Protein AF-A0A925KQ33-F1 (afdb_monomer)

Solvent-accessible surface area (backbone atoms only — not comparable to full-atom values): 5242 Å² total; per-residue (Å²): 137,80,84,82,77,55,73,68,58,57,51,56,53,49,53,53,50,54,51,52,50,52,50,51,51,45,45,73,65,49,37,63,55,53,50,50,51,51,31,42,54,50,15,49,53,31,37,53,51,24,52,52,34,68,77,37,46,70,59,30,32,46,38,19,57,72,77,56,62,4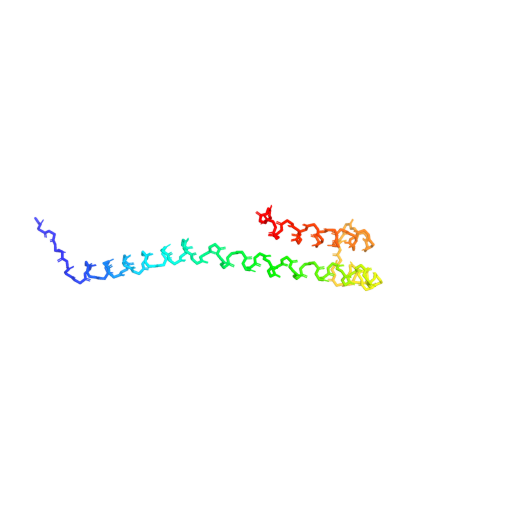8,96,89,48,59,29,62,66,46,29,52,51,52,38,48,49,21,45,54,47,14,54,31,27,58,71,66,74,105

Mean predicted aligned error: 7.87 Å

Radius of gyration: 24.76 Å; Cα contacts (8 Å, |Δi|>4): 64; chains: 1; bounding box: 49×40×66 Å

Structure (mmCIF, N/CA/C/O backbone):
data_AF-A0A925KQ33-F1
#
_entry.id   AF-A0A925KQ33-F1
#
loop_
_atom_site.group_PDB
_atom_site.id
_atom_site.type_symbol
_atom_site.label_atom_id
_atom_site.label_alt_id
_atom_site.label_comp_id
_atom_site.label_asym_id
_atom_site.label_entity_id
_atom_site.label_seq_id
_atom_site.pdbx_PDB_ins_code
_atom_site.Cartn_x
_atom_site.Cartn_y
_atom_site.Cartn_z
_atom_site.occupancy
_atom_site.B_iso_or_equiv
_atom_site.auth_seq_id
_atom_site.auth_comp_id
_atom_site.auth_asym_id
_atom_site.auth_atom_id
_atom_site.pdbx_PDB_model_num
ATOM 1 N N . MET A 1 1 ? -26.659 31.658 48.004 1.00 45.59 1 MET A N 1
ATOM 2 C CA . MET A 1 1 ? -27.099 31.493 46.601 1.00 45.59 1 MET A CA 1
ATOM 3 C C . MET A 1 1 ? -27.151 30.001 46.308 1.00 45.59 1 MET A C 1
ATOM 5 O O . MET A 1 1 ? -26.131 29.340 46.434 1.00 45.59 1 MET A O 1
ATOM 9 N N . LYS A 1 2 ? -28.343 29.447 46.072 1.00 43.91 2 LYS A N 1
ATOM 10 C CA . LYS A 1 2 ? -28.554 28.009 45.838 1.00 43.91 2 LYS A CA 1
ATOM 11 C C . LYS A 1 2 ? -28.333 27.736 44.342 1.00 43.91 2 LYS A C 1
ATOM 13 O O . LYS A 1 2 ? -28.921 28.469 43.549 1.00 43.91 2 LYS A O 1
ATOM 18 N N . PRO A 1 3 ? -27.501 26.762 43.933 1.00 56.41 3 PRO A N 1
ATOM 19 C CA . PRO A 1 3 ? -27.298 26.489 42.516 1.00 56.41 3 PRO A CA 1
ATOM 20 C C . PRO A 1 3 ? -28.615 26.004 41.899 1.00 56.41 3 PRO A C 1
ATOM 22 O O . PRO A 1 3 ? -29.237 25.052 42.377 1.00 56.41 3 PRO A O 1
ATOM 25 N N . LEU A 1 4 ? -29.060 26.710 40.859 1.00 56.81 4 LEU A N 1
ATOM 26 C CA . LEU A 1 4 ? -30.168 26.310 39.999 1.00 56.81 4 LEU A CA 1
ATOM 27 C C . LEU A 1 4 ? -29.688 25.134 39.141 1.00 56.81 4 LEU A C 1
ATOM 29 O O . LEU A 1 4 ? -29.161 25.325 38.050 1.00 56.81 4 LEU A O 1
ATOM 33 N N . HIS A 1 5 ? -29.834 23.909 39.645 1.00 58.88 5 HIS A N 1
ATOM 34 C CA . HIS A 1 5 ? -29.705 22.715 38.815 1.00 58.88 5 HIS A CA 1
ATOM 35 C C . HIS A 1 5 ? -30.904 22.696 37.864 1.00 58.88 5 HIS A C 1
ATOM 37 O O . HIS A 1 5 ? -32.023 22.397 38.284 1.00 58.88 5 HIS A O 1
ATOM 43 N N . SER A 1 6 ? -30.708 23.084 36.603 1.00 62.59 6 SER A N 1
ATOM 44 C CA . SER A 1 6 ? -31.765 22.953 35.607 1.00 62.59 6 SER A CA 1
ATOM 45 C C . SER A 1 6 ? -31.943 21.457 35.291 1.00 62.59 6 SER A C 1
ATOM 47 O O . SER A 1 6 ? -30.989 20.799 34.869 1.00 62.59 6 SER A O 1
ATOM 49 N N . PRO A 1 7 ? -33.142 20.878 35.482 1.00 61.09 7 PRO A N 1
ATOM 50 C CA . PRO A 1 7 ? -33.386 19.454 35.218 1.00 61.09 7 PRO A CA 1
ATOM 51 C C . PRO A 1 7 ? -33.198 19.084 33.737 1.00 61.09 7 PRO A C 1
ATOM 53 O O . PRO A 1 7 ? -32.981 17.924 33.403 1.00 61.09 7 PRO A O 1
ATOM 56 N N . LEU A 1 8 ? -33.228 20.081 32.847 1.00 60.72 8 LEU A N 1
ATOM 57 C CA . LEU A 1 8 ? -32.983 19.930 31.414 1.00 60.72 8 LEU A CA 1
ATOM 58 C C . LEU A 1 8 ? -31.494 19.713 31.085 1.00 60.72 8 LEU A C 1
ATOM 60 O O . LEU A 1 8 ? -31.178 18.991 30.142 1.00 60.72 8 LEU A O 1
ATOM 64 N N . GLY A 1 9 ? -30.574 20.289 31.871 1.00 64.88 9 GLY A N 1
ATOM 65 C CA . GLY A 1 9 ? -29.131 20.146 31.651 1.00 64.88 9 GLY A CA 1
ATOM 66 C C . GLY A 1 9 ? -28.596 18.769 32.050 1.00 64.88 9 GLY A C 1
ATOM 67 O O . GLY A 1 9 ? -27.735 18.218 31.368 1.00 64.88 9 GLY A O 1
ATOM 68 N N . THR A 1 10 ? -29.140 18.175 33.115 1.00 71.31 10 THR A N 1
ATOM 69 C CA . THR A 1 10 ? -28.728 16.845 33.595 1.00 71.31 10 THR A CA 1
ATOM 70 C C . THR A 1 10 ? -29.250 15.717 32.708 1.00 71.31 10 THR A C 1
ATOM 72 O O . THR A 1 10 ? -28.536 14.740 32.493 1.00 71.31 10 THR A O 1
ATOM 75 N N . TRP A 1 11 ? -30.446 15.867 32.128 1.00 70.69 11 TRP A N 1
ATOM 76 C CA . TRP A 1 11 ? -30.994 14.916 31.155 1.00 70.69 11 TRP A CA 1
ATOM 77 C C . TRP A 1 11 ? -30.195 14.898 29.851 1.00 70.69 11 TRP A C 1
ATOM 79 O O . TRP A 1 11 ? -29.791 13.829 29.401 1.00 70.69 11 TRP A O 1
ATOM 89 N N . ALA A 1 12 ? -29.905 16.066 29.268 1.00 78.69 12 ALA A N 1
ATOM 90 C CA . ALA A 1 12 ? -29.082 16.152 28.062 1.00 78.69 12 ALA A CA 1
ATOM 91 C C . ALA A 1 12 ? -27.662 15.601 28.295 1.00 78.69 12 ALA A C 1
ATOM 93 O O . ALA A 1 12 ? -27.165 14.815 27.490 1.00 78.69 12 ALA A O 1
ATOM 94 N N . ALA A 1 13 ? -27.036 15.942 29.427 1.00 78.19 13 ALA A N 1
ATOM 95 C CA . ALA A 1 13 ? -25.724 15.413 29.799 1.00 78.19 13 ALA A CA 1
ATOM 96 C C . ALA A 1 13 ? -25.737 13.887 30.012 1.00 78.19 13 ALA A C 1
ATOM 98 O O . ALA A 1 13 ? -24.804 13.200 29.601 1.00 78.19 13 ALA A O 1
ATOM 99 N N . SER A 1 14 ? -26.805 13.343 30.604 1.00 81.25 14 SER A N 1
ATOM 100 C CA . SER A 1 14 ? -26.970 11.898 30.786 1.00 81.25 14 SER A CA 1
ATOM 101 C C . SER A 1 14 ? -27.118 11.165 29.451 1.00 81.25 14 SER A C 1
ATOM 103 O O . SER A 1 14 ? -26.453 10.151 29.249 1.00 81.25 14 SER A O 1
ATOM 105 N N . TRP A 1 15 ? -27.920 11.692 28.521 1.00 85.81 15 TRP A N 1
ATOM 106 C CA . TRP A 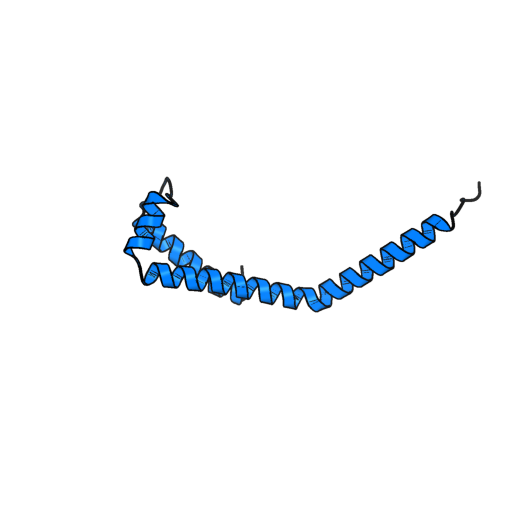1 15 ? -28.071 11.120 27.180 1.00 85.81 15 TRP A CA 1
ATOM 107 C C . TRP A 1 15 ? -26.763 11.134 26.389 1.00 85.81 15 TRP A C 1
ATOM 109 O O . TRP A 1 15 ? -26.406 10.124 25.785 1.00 85.81 15 TRP A O 1
ATOM 119 N N . LEU A 1 16 ? -26.013 12.239 26.442 1.00 88.19 16 LEU A N 1
ATOM 120 C CA . LEU A 1 16 ? -24.688 12.323 25.824 1.00 88.19 16 LEU A CA 1
ATOM 121 C C . LEU A 1 16 ? -23.716 11.295 26.418 1.00 88.19 16 LEU A C 1
ATOM 123 O O . LEU A 1 16 ? -22.967 10.673 25.671 1.00 88.19 16 LEU A O 1
ATOM 127 N N . GLY A 1 17 ? -23.760 11.072 27.735 1.00 87.00 17 GLY A N 1
ATOM 128 C CA . GLY A 1 17 ? -22.947 10.053 28.403 1.00 87.00 17 GLY A CA 1
ATOM 129 C C . GLY A 1 17 ? -23.277 8.627 27.954 1.00 87.00 17 GLY A C 1
ATOM 130 O O . GLY A 1 17 ? -22.368 7.853 27.669 1.00 87.00 17 GLY A O 1
ATOM 131 N N . VAL A 1 18 ? -24.565 8.290 27.824 1.00 88.44 18 VAL A N 1
ATOM 132 C CA . VAL A 1 18 ? -25.007 6.970 27.333 1.00 88.44 18 VAL A CA 1
ATOM 133 C C . VAL A 1 18 ? -24.579 6.745 25.883 1.00 88.44 18 VAL A C 1
ATOM 135 O O . VAL A 1 18 ? -24.080 5.672 25.550 1.00 88.44 18 VAL A O 1
ATOM 138 N N . VAL A 1 19 ? -24.730 7.757 25.023 1.00 87.75 19 VAL A N 1
ATOM 139 C CA . VAL A 1 19 ? -24.287 7.683 23.622 1.00 87.75 19 VAL A CA 1
ATOM 140 C C . VAL A 1 19 ? -22.770 7.530 23.539 1.00 87.75 19 VAL A C 1
ATOM 142 O O . VAL A 1 19 ? -22.285 6.677 22.798 1.00 87.75 19 VAL A O 1
ATOM 145 N N . ALA A 1 20 ? -22.015 8.308 24.316 1.00 88.38 20 ALA A N 1
ATOM 146 C CA . ALA A 1 20 ? -20.559 8.218 24.342 1.00 88.38 20 ALA A CA 1
ATOM 147 C C . ALA A 1 20 ? -20.080 6.836 24.808 1.00 88.38 20 ALA A C 1
ATOM 149 O O . ALA A 1 20 ? -19.170 6.273 24.203 1.00 88.38 20 ALA A O 1
ATOM 150 N N . GLU A 1 21 ? -20.714 6.260 25.831 1.00 88.44 21 GLU A N 1
ATOM 151 C CA . GLU A 1 21 ? -20.366 4.923 26.312 1.00 88.44 21 GLU A CA 1
ATOM 152 C C . GLU A 1 21 ? -20.728 3.841 25.289 1.00 88.44 21 GLU A C 1
ATOM 154 O O . GLU A 1 21 ? -19.925 2.948 25.030 1.00 88.44 21 GLU A O 1
ATOM 159 N N . ALA A 1 22 ? -21.883 3.949 24.627 1.00 85.19 22 ALA A N 1
ATOM 160 C CA . ALA A 1 22 ? -22.263 3.029 23.558 1.00 85.19 22 ALA A CA 1
ATOM 161 C C . ALA A 1 22 ? -21.259 3.058 22.392 1.00 85.19 22 ALA A C 1
ATOM 163 O O . ALA A 1 22 ? -20.856 2.002 21.902 1.00 85.19 22 ALA A O 1
ATOM 164 N N . LEU A 1 23 ? -20.802 4.249 21.987 1.00 86.31 23 LEU A N 1
ATOM 165 C CA . LEU A 1 23 ? -19.754 4.398 20.974 1.00 86.31 23 LEU A CA 1
ATOM 166 C C . LEU A 1 23 ? -18.421 3.817 21.448 1.00 86.31 23 LEU A C 1
ATOM 168 O O . LEU A 1 23 ? -17.760 3.120 20.686 1.00 86.31 23 LEU A O 1
ATOM 172 N N . ARG A 1 24 ? -18.052 4.030 22.713 1.00 88.25 24 ARG A N 1
ATOM 173 C CA . ARG A 1 24 ? -16.820 3.487 23.301 1.00 88.25 24 ARG A CA 1
ATOM 174 C C . ARG A 1 24 ? -16.830 1.959 23.349 1.00 88.25 24 ARG A C 1
ATOM 176 O O . ARG A 1 24 ? -15.821 1.314 23.063 1.00 88.25 24 ARG A O 1
ATOM 183 N N . VAL A 1 25 ? -17.973 1.365 23.686 1.00 87.00 25 VAL A N 1
ATOM 184 C CA . VAL A 1 25 ? -18.178 -0.090 23.671 1.00 87.00 25 VAL A CA 1
ATOM 185 C C . VAL A 1 25 ? -18.123 -0.619 22.237 1.00 87.00 25 VAL A C 1
ATOM 187 O O . VAL A 1 25 ? -17.470 -1.634 21.988 1.00 87.00 25 VAL A O 1
ATOM 190 N N . ALA A 1 26 ? -18.752 0.073 21.284 1.00 85.00 26 ALA A N 1
ATOM 191 C CA . ALA A 1 26 ? -18.706 -0.288 19.869 1.00 85.00 26 ALA A CA 1
ATOM 192 C C . ALA A 1 26 ? -17.278 -0.214 19.303 1.00 85.00 26 ALA A C 1
ATOM 194 O O . ALA A 1 26 ? -16.833 -1.148 18.639 1.00 85.00 26 ALA A O 1
ATOM 195 N N . GLU A 1 27 ? -16.524 0.835 19.628 1.00 88.69 27 GLU A N 1
ATOM 196 C CA . GLU A 1 27 ? -15.119 0.990 19.246 1.00 88.69 27 GLU A CA 1
ATOM 197 C C . GLU A 1 27 ? -14.260 -0.131 19.840 1.00 88.69 27 GLU A C 1
ATOM 199 O O . GLU A 1 27 ? -13.488 -0.766 19.129 1.00 88.69 27 GLU A O 1
ATOM 204 N N . LYS A 1 28 ? -14.444 -0.462 21.120 1.00 90.69 28 LYS A N 1
ATOM 205 C CA . LYS A 1 28 ? -13.658 -1.513 21.780 1.00 90.69 28 LYS A CA 1
ATOM 206 C C . LYS A 1 28 ? -13.958 -2.923 21.259 1.00 90.69 28 LYS A C 1
ATOM 208 O O . LYS A 1 28 ? -13.096 -3.794 21.331 1.00 90.69 28 LYS A O 1
ATOM 213 N N . THR A 1 29 ? -15.174 -3.161 20.774 1.00 90.62 29 THR A N 1
ATOM 214 C CA . THR A 1 29 ? -15.616 -4.486 20.307 1.00 90.62 29 THR A CA 1
ATOM 215 C C . THR A 1 29 ? -15.440 -4.658 18.803 1.00 90.62 29 THR A C 1
ATOM 217 O O . THR A 1 29 ? -14.815 -5.615 18.356 1.00 90.62 29 THR A O 1
ATOM 220 N N . THR A 1 30 ? -15.968 -3.720 18.021 1.00 92.88 30 THR A N 1
ATOM 221 C CA . THR A 1 30 ? -16.018 -3.785 16.554 1.00 92.88 30 THR A CA 1
ATOM 222 C C . THR A 1 30 ? -14.819 -3.091 15.915 1.00 92.88 30 THR A C 1
ATOM 224 O O . THR A 1 30 ? -14.388 -3.494 14.836 1.00 92.88 30 THR A O 1
ATOM 227 N N . GLY A 1 31 ? -14.232 -2.098 16.591 1.00 92.69 31 GLY A N 1
ATOM 228 C CA . GLY A 1 31 ? -13.072 -1.353 16.098 1.00 92.69 31 GLY A CA 1
ATOM 229 C C . GLY A 1 31 ? -11.905 -2.245 15.669 1.00 92.69 31 GLY A C 1
ATOM 230 O O . GLY A 1 31 ? -11.483 -2.110 14.525 1.00 92.69 31 GLY A O 1
ATOM 231 N N . PRO A 1 32 ? -11.438 -3.218 16.480 1.00 93.44 32 PRO A N 1
ATOM 232 C CA . PRO A 1 32 ? -10.337 -4.100 16.081 1.00 93.44 32 PRO A CA 1
ATOM 233 C C . PRO A 1 32 ? -10.625 -4.923 14.818 1.00 93.44 32 PRO A C 1
ATOM 235 O O . PRO A 1 32 ? -9.725 -5.175 14.019 1.00 93.44 32 PRO A O 1
ATOM 238 N N . VAL A 1 33 ? -11.881 -5.336 14.619 1.00 95.44 33 VAL A N 1
ATOM 239 C CA . VAL A 1 33 ? -12.298 -6.099 13.433 1.00 95.44 33 VAL A CA 1
ATOM 240 C C . VAL A 1 33 ? -12.310 -5.201 12.201 1.00 95.44 33 VAL A C 1
ATOM 242 O O . VAL A 1 33 ? -11.783 -5.583 11.160 1.00 95.44 33 VAL A O 1
ATOM 245 N N . VAL A 1 34 ? -12.877 -4.000 12.321 1.00 95.75 34 VAL A N 1
ATOM 246 C CA . VAL A 1 34 ? -12.898 -3.008 11.237 1.00 95.75 34 VAL A CA 1
ATOM 247 C C . VAL A 1 34 ? -11.476 -2.609 10.847 1.00 95.75 34 VAL A C 1
ATOM 249 O O . VAL A 1 34 ? -11.147 -2.598 9.665 1.00 95.75 34 VAL A O 1
ATOM 252 N N . ASP A 1 35 ? -10.620 -2.361 11.831 1.00 95.31 35 ASP A N 1
ATOM 253 C CA . ASP A 1 35 ? -9.202 -2.051 11.652 1.00 95.31 35 ASP A CA 1
ATOM 254 C C . ASP A 1 35 ? -8.456 -3.190 10.933 1.00 95.31 35 ASP A C 1
ATOM 256 O O . ASP A 1 35 ? -7.743 -2.959 9.955 1.00 95.31 35 ASP A O 1
ATOM 260 N N . LEU A 1 36 ? -8.691 -4.450 11.324 1.00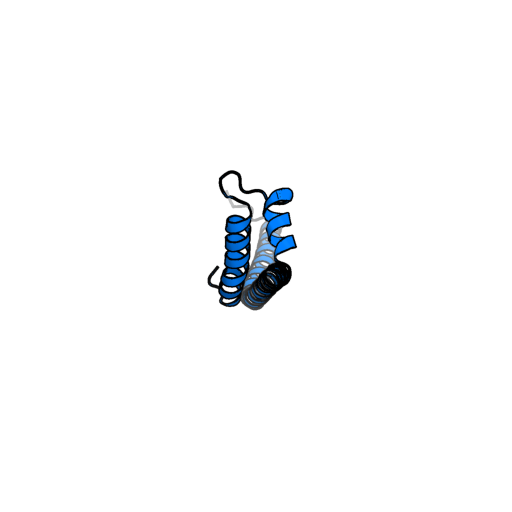 96.44 36 LEU A N 1
ATOM 261 C CA . LEU A 1 36 ? -8.146 -5.608 10.612 1.00 96.44 36 LEU A CA 1
ATOM 262 C C . LEU A 1 36 ? -8.639 -5.690 9.158 1.00 96.44 36 LEU A C 1
ATOM 264 O O . LEU A 1 36 ? -7.831 -5.923 8.261 1.00 96.44 36 LEU A O 1
ATOM 268 N N . ILE A 1 37 ? -9.934 -5.476 8.909 1.00 98.06 37 ILE A N 1
ATOM 269 C CA . ILE A 1 37 ? -10.502 -5.485 7.552 1.00 98.06 37 ILE A CA 1
ATOM 270 C C . ILE A 1 37 ? -9.856 -4.396 6.693 1.00 98.06 37 ILE A C 1
ATOM 272 O O . ILE A 1 37 ? -9.444 -4.678 5.569 1.00 98.06 37 ILE A O 1
ATOM 276 N N . ILE A 1 38 ? -9.732 -3.175 7.218 1.00 97.44 38 ILE A N 1
ATOM 277 C CA . ILE A 1 38 ? -9.110 -2.055 6.504 1.00 97.44 38 ILE A CA 1
ATOM 278 C C . ILE A 1 38 ? -7.652 -2.382 6.175 1.00 97.44 38 ILE A C 1
ATOM 280 O O . ILE A 1 38 ? -7.245 -2.231 5.022 1.00 97.44 38 ILE A O 1
ATOM 284 N N . ARG A 1 39 ? -6.876 -2.888 7.142 1.00 97.62 39 ARG A N 1
ATOM 285 C CA . ARG A 1 39 ? -5.477 -3.278 6.911 1.00 97.62 39 ARG A CA 1
ATOM 286 C C . ARG A 1 39 ? -5.338 -4.339 5.830 1.00 97.62 39 ARG A C 1
ATOM 288 O O . ARG A 1 39 ? -4.501 -4.185 4.947 1.00 97.62 39 ARG A O 1
ATOM 295 N N . LEU A 1 40 ? -6.160 -5.387 5.867 1.00 98.50 40 LEU A N 1
ATOM 296 C CA . LEU A 1 40 ? -6.123 -6.449 4.861 1.00 98.50 40 LEU A CA 1
ATOM 297 C C . LEU A 1 40 ? -6.572 -5.951 3.482 1.00 98.50 40 LEU A C 1
ATOM 299 O O . LEU A 1 40 ? -5.965 -6.322 2.479 1.00 98.50 40 LEU A O 1
ATOM 303 N N . ALA A 1 41 ? -7.581 -5.079 3.419 1.00 98.56 41 ALA A N 1
ATOM 304 C CA . ALA A 1 41 ? -8.034 -4.477 2.168 1.00 98.56 41 ALA A CA 1
ATOM 305 C C . ALA A 1 41 ? -6.941 -3.607 1.527 1.00 98.56 41 ALA A C 1
ATOM 307 O O . ALA A 1 41 ? -6.678 -3.722 0.328 1.00 98.56 41 ALA A O 1
ATOM 308 N N . LEU A 1 42 ? -6.260 -2.780 2.328 1.00 98.31 42 LEU A N 1
ATOM 309 C CA . LEU A 1 42 ? -5.118 -1.994 1.867 1.00 98.31 42 LEU A CA 1
ATOM 310 C C . LEU A 1 42 ? -3.960 -2.910 1.461 1.00 98.31 42 LEU A C 1
ATOM 312 O O . LEU A 1 42 ? -3.468 -2.797 0.343 1.00 98.31 42 LEU A O 1
ATOM 316 N N . ALA A 1 43 ? -3.576 -3.872 2.300 1.00 98.69 43 ALA A N 1
ATOM 317 C CA . ALA A 1 43 ? -2.524 -4.833 1.980 1.00 98.69 43 ALA A CA 1
ATOM 318 C C . ALA A 1 43 ? -2.774 -5.532 0.635 1.00 98.69 43 ALA A C 1
ATOM 320 O O . ALA A 1 43 ? -1.882 -5.582 -0.212 1.00 98.69 43 ALA A O 1
ATOM 321 N N . GLN A 1 44 ? -3.999 -6.001 0.392 1.00 98.62 44 GLN A N 1
ATOM 322 C CA . GLN A 1 44 ? -4.378 -6.608 -0.881 1.00 98.62 44 GLN A CA 1
ATOM 323 C C . GLN A 1 44 ? -4.215 -5.634 -2.055 1.00 98.62 44 GLN A C 1
ATOM 325 O O . GLN A 1 44 ? -3.665 -6.023 -3.085 1.00 98.62 44 GLN A O 1
ATOM 330 N N . ALA A 1 45 ? -4.670 -4.385 -1.922 1.00 98.50 45 ALA A N 1
ATOM 331 C CA . ALA A 1 45 ? -4.550 -3.388 -2.984 1.00 98.50 45 ALA A CA 1
ATOM 332 C C . ALA A 1 45 ? -3.080 -3.137 -3.370 1.00 98.50 45 ALA A C 1
ATOM 334 O O . ALA A 1 45 ? -2.743 -3.148 -4.556 1.00 98.50 45 ALA A O 1
ATOM 335 N N . PHE A 1 46 ? -2.197 -2.992 -2.376 1.00 98.31 46 PHE A N 1
ATOM 336 C CA . PHE A 1 46 ? -0.760 -2.822 -2.603 1.00 98.31 46 PHE A CA 1
ATOM 337 C C . PHE A 1 46 ? -0.131 -4.076 -3.228 1.00 98.31 46 PHE A C 1
ATOM 339 O O . PHE A 1 46 ? 0.602 -3.964 -4.209 1.00 98.31 46 PHE A O 1
ATOM 346 N N . LEU A 1 47 ? -0.462 -5.273 -2.730 1.00 98.62 47 LEU A N 1
ATOM 347 C CA . LEU A 1 47 ? 0.077 -6.527 -3.261 1.00 98.62 47 LEU A CA 1
ATOM 348 C C . LEU A 1 47 ? -0.312 -6.734 -4.731 1.00 98.6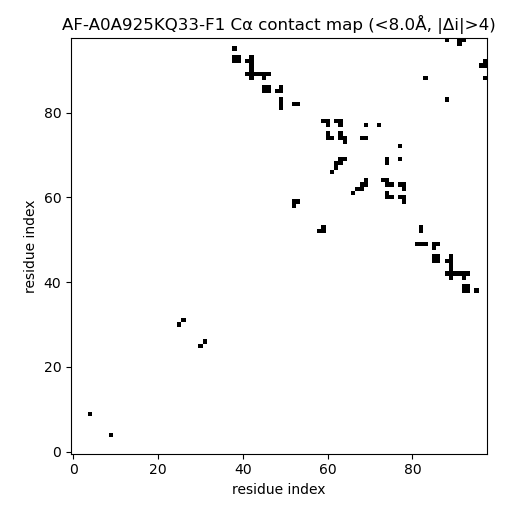2 47 LEU A C 1
ATOM 350 O O . LEU A 1 47 ? 0.537 -7.057 -5.561 1.00 98.62 47 LEU A O 1
ATOM 354 N N . VAL A 1 48 ? -1.587 -6.519 -5.066 1.00 98.62 48 VAL A N 1
ATOM 355 C CA . VAL A 1 48 ? -2.080 -6.639 -6.445 1.00 98.62 48 VAL A CA 1
ATOM 356 C C . VAL A 1 48 ? -1.398 -5.614 -7.354 1.00 98.62 48 VAL A C 1
ATOM 358 O O . VAL A 1 48 ? -0.935 -5.986 -8.432 1.00 98.62 48 VAL A O 1
ATOM 361 N N . SER A 1 49 ? -1.269 -4.357 -6.912 1.00 97.94 49 SER A N 1
ATOM 362 C CA . SER A 1 49 ? -0.537 -3.318 -7.654 1.00 97.94 49 SER A CA 1
ATOM 363 C C . SER A 1 49 ? 0.907 -3.739 -7.948 1.00 97.94 49 SER A C 1
ATOM 365 O O . SER A 1 49 ? 1.352 -3.683 -9.099 1.00 97.94 49 SER A O 1
ATOM 367 N N . ALA A 1 50 ? 1.618 -4.253 -6.939 1.00 98.38 50 ALA A N 1
ATOM 368 C CA . ALA A 1 50 ? 3.002 -4.684 -7.091 1.00 98.38 50 ALA A CA 1
ATOM 369 C C . ALA A 1 50 ? 3.145 -5.820 -8.114 1.00 98.38 50 ALA A C 1
ATOM 371 O O . ALA A 1 50 ? 4.011 -5.771 -8.988 1.00 98.38 50 ALA A O 1
ATOM 372 N N . LEU A 1 51 ? 2.271 -6.830 -8.043 1.00 98.50 51 LEU A N 1
ATOM 373 C CA . LEU A 1 51 ? 2.278 -7.957 -8.980 1.00 98.50 51 LEU A CA 1
ATOM 374 C C . LEU A 1 51 ? 1.990 -7.505 -10.419 1.00 98.50 51 LEU A C 1
ATOM 376 O O . LEU A 1 51 ? 2.627 -7.995 -11.354 1.00 98.50 51 LEU A O 1
ATOM 380 N N . ILE A 1 52 ? 1.088 -6.537 -10.612 1.00 98.19 52 ILE A N 1
ATOM 381 C CA . ILE A 1 52 ? 0.817 -5.949 -11.933 1.00 98.19 52 ILE A CA 1
ATOM 382 C C . ILE A 1 52 ? 2.067 -5.243 -12.477 1.00 98.19 52 ILE A C 1
ATOM 384 O O . ILE A 1 52 ? 2.416 -5.428 -13.641 1.00 98.19 52 ILE A O 1
ATOM 388 N N . LYS A 1 53 ? 2.790 -4.484 -11.647 1.00 97.88 53 LYS A N 1
ATOM 389 C CA . LYS A 1 53 ? 4.028 -3.802 -12.068 1.00 97.88 53 LYS A CA 1
ATOM 390 C C . LYS A 1 53 ? 5.176 -4.766 -12.366 1.00 97.88 53 LYS A C 1
ATOM 392 O O . LYS A 1 53 ? 5.942 -4.522 -13.291 1.00 97.88 53 LYS A O 1
ATOM 397 N N . ILE A 1 54 ? 5.289 -5.865 -11.619 1.00 97.75 54 ILE A N 1
ATOM 398 C CA . ILE A 1 54 ? 6.297 -6.908 -11.876 1.00 97.75 54 ILE A CA 1
ATOM 399 C C . ILE A 1 54 ? 5.995 -7.647 -13.183 1.00 97.75 54 ILE A C 1
ATOM 401 O O . ILE A 1 54 ? 6.910 -7.946 -13.946 1.00 97.75 54 ILE A O 1
ATOM 405 N N . THR A 1 55 ? 4.721 -7.941 -13.449 1.00 98.06 55 THR A N 1
ATOM 406 C CA . THR A 1 55 ? 4.307 -8.658 -14.668 1.00 98.06 55 THR A CA 1
ATOM 407 C C . THR A 1 55 ? 4.298 -7.772 -15.912 1.00 98.06 55 THR A C 1
ATOM 409 O O . THR A 1 55 ? 4.509 -8.282 -17.010 1.00 98.06 55 THR A O 1
ATOM 412 N N . ASN A 1 56 ? 4.108 -6.459 -15.761 1.00 97.88 56 ASN A N 1
ATOM 413 C CA . ASN A 1 56 ? 4.192 -5.482 -16.843 1.00 97.88 56 ASN A CA 1
ATOM 414 C C . ASN A 1 56 ? 5.215 -4.382 -16.515 1.00 97.88 56 ASN A C 1
ATOM 416 O O . ASN A 1 56 ? 4.867 -3.261 -16.129 1.00 97.88 56 ASN A O 1
ATOM 420 N N . TRP A 1 57 ? 6.494 -4.730 -16.670 1.00 98.12 57 TRP A N 1
ATOM 421 C CA . TRP A 1 57 ? 7.607 -3.871 -16.271 1.00 98.12 57 TRP A CA 1
ATOM 422 C C . TRP A 1 57 ? 7.731 -2.595 -17.110 1.00 98.12 57 TRP A C 1
ATOM 424 O O . TRP A 1 57 ? 7.980 -1.525 -16.557 1.00 98.12 57 TRP A O 1
ATOM 434 N N . ASP A 1 58 ? 7.492 -2.672 -18.421 1.00 98.19 58 ASP A N 1
ATOM 435 C CA . ASP A 1 58 ? 7.537 -1.491 -19.292 1.00 98.19 58 ASP A CA 1
ATOM 436 C C . ASP A 1 58 ? 6.509 -0.445 -18.852 1.00 98.19 58 ASP A C 1
ATOM 438 O O . ASP A 1 58 ? 6.814 0.747 -18.796 1.00 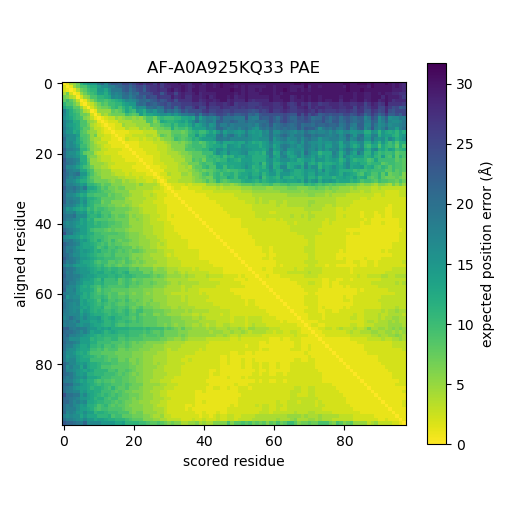98.19 58 ASP A O 1
ATOM 442 N N . ASN A 1 59 ? 5.314 -0.889 -18.443 1.00 98.12 59 ASN A N 1
ATOM 443 C CA . ASN A 1 59 ? 4.307 -0.000 -17.877 1.00 98.12 59 ASN A CA 1
ATOM 444 C C . ASN A 1 59 ? 4.733 0.569 -16.513 1.00 98.12 59 ASN A C 1
ATOM 446 O O . ASN A 1 59 ? 4.490 1.741 -16.241 1.00 98.12 59 ASN A O 1
ATOM 450 N N . ALA A 1 60 ? 5.399 -0.216 -15.661 1.00 98.19 60 ALA A N 1
ATOM 451 C CA . ALA A 1 60 ? 5.914 0.282 -14.384 1.00 98.19 60 ALA A CA 1
ATOM 452 C C . ALA A 1 60 ? 6.938 1.413 -14.587 1.00 98.19 60 ALA A C 1
ATOM 454 O O . ALA A 1 60 ? 6.829 2.467 -13.958 1.00 98.19 60 ALA A O 1
ATOM 455 N N . VAL A 1 61 ? 7.882 1.233 -15.517 1.00 98.44 61 VAL A N 1
ATOM 456 C CA . VAL A 1 61 ? 8.870 2.264 -15.871 1.00 98.44 61 VAL A CA 1
ATOM 457 C C . VAL A 1 61 ? 8.198 3.465 -16.538 1.00 98.44 61 VAL A C 1
ATOM 459 O O . VAL A 1 61 ? 8.538 4.605 -16.218 1.00 98.44 61 VAL A O 1
ATOM 462 N N . TYR A 1 62 ? 7.221 3.233 -17.420 1.00 98.44 62 TYR A N 1
ATOM 463 C CA . TYR A 1 62 ? 6.442 4.296 -18.055 1.00 98.44 62 TYR A CA 1
ATOM 464 C C . TYR A 1 62 ? 5.731 5.177 -17.021 1.00 98.44 62 TYR A C 1
ATOM 466 O O . TYR A 1 62 ? 5.845 6.403 -17.088 1.00 98.44 62 TYR A O 1
ATOM 474 N N . LEU A 1 63 ? 5.053 4.569 -16.043 1.00 97.81 63 LEU A N 1
ATOM 475 C CA . LEU A 1 63 ? 4.374 5.284 -14.963 1.00 97.81 63 LEU A CA 1
ATOM 476 C C . LEU A 1 63 ? 5.368 6.083 -14.117 1.00 97.81 63 LEU A C 1
ATOM 478 O O . LEU A 1 63 ? 5.121 7.251 -13.835 1.00 97.81 63 LEU A O 1
ATOM 482 N N . SER A 1 64 ? 6.518 5.502 -13.768 1.00 98.06 64 SER A N 1
ATOM 483 C CA . SER A 1 64 ? 7.570 6.214 -13.032 1.00 98.06 64 SER A CA 1
ATOM 484 C C . SER A 1 64 ? 8.211 7.361 -13.819 1.00 98.06 64 SER A C 1
ATOM 486 O O . SER A 1 64 ? 8.766 8.271 -13.213 1.00 98.06 64 SER A O 1
ATOM 488 N N . ALA A 1 65 ? 8.161 7.336 -15.151 1.00 98.12 65 ALA A N 1
ATOM 489 C CA . ALA A 1 65 ? 8.697 8.406 -15.988 1.00 98.12 65 ALA A CA 1
ATOM 490 C C . ALA A 1 65 ? 7.690 9.537 -16.233 1.00 98.12 65 ALA A C 1
ATOM 492 O O . ALA A 1 65 ? 8.086 10.700 -16.270 1.00 98.12 65 ALA A O 1
ATOM 493 N N . ASN A 1 66 ? 6.413 9.198 -16.429 1.00 98.31 66 ASN A N 1
ATOM 494 C CA . ASN A 1 66 ? 5.430 10.130 -16.984 1.00 98.31 66 ASN A CA 1
ATOM 495 C C . ASN A 1 66 ? 4.330 10.522 -15.994 1.00 98.31 66 ASN A C 1
ATOM 497 O O . ASN A 1 66 ? 3.915 11.675 -15.996 1.00 98.31 66 ASN A O 1
ATOM 501 N N . GLU A 1 67 ? 3.879 9.595 -15.147 1.00 97.38 67 GLU A N 1
ATOM 502 C CA . GLU A 1 67 ? 2.751 9.832 -14.235 1.00 97.38 67 GLU A CA 1
ATOM 503 C C . GLU A 1 67 ? 3.234 10.207 -12.827 1.00 97.38 67 GLU A C 1
ATOM 505 O O . GLU A 1 67 ? 2.712 11.122 -12.192 1.00 97.38 67 GLU A O 1
ATOM 510 N N . TYR A 1 68 ? 4.287 9.533 -12.354 1.00 95.62 68 TYR A N 1
ATOM 511 C CA . TYR A 1 68 ? 4.851 9.702 -11.014 1.00 95.62 68 TYR A CA 1
ATOM 512 C C . TYR A 1 68 ? 6.370 9.949 -11.053 1.00 95.62 68 TYR A C 1
ATOM 514 O O . TYR A 1 68 ? 7.137 9.153 -10.499 1.00 95.62 68 TYR A O 1
ATOM 522 N N . PRO A 1 69 ? 6.837 11.032 -11.707 1.00 96.75 69 PRO A N 1
ATOM 523 C CA . PRO A 1 69 ? 8.258 11.330 -11.798 1.00 96.75 69 PRO A CA 1
ATOM 524 C C . PRO A 1 69 ? 8.846 11.720 -10.439 1.00 96.75 69 PRO A C 1
ATOM 526 O O . PRO A 1 69 ? 8.328 12.579 -9.724 1.00 96.75 69 PRO A O 1
ATOM 529 N N . VAL A 1 70 ? 9.990 11.125 -10.105 1.00 96.94 70 VAL A N 1
ATOM 530 C CA . VAL A 1 70 ? 10.764 11.464 -8.907 1.00 96.94 70 VAL A CA 1
ATOM 531 C C . VAL A 1 70 ? 11.901 12.395 -9.317 1.00 96.94 70 VAL A C 1
ATOM 533 O O . VAL A 1 70 ? 12.825 11.981 -10.007 1.00 96.94 70 VAL A O 1
ATOM 536 N N . ALA A 1 71 ? 11.859 13.655 -8.874 1.00 96.12 71 ALA A N 1
ATOM 537 C CA . ALA A 1 71 ? 12.768 14.713 -9.343 1.00 96.12 71 ALA A CA 1
ATOM 538 C C . ALA A 1 71 ? 14.273 14.393 -9.208 1.00 96.12 71 ALA A C 1
ATOM 540 O O . ALA A 1 71 ? 15.089 14.949 -9.937 1.00 96.12 71 ALA A O 1
ATOM 541 N N . TRP A 1 72 ? 14.643 13.514 -8.275 1.00 96.75 72 TRP A N 1
ATOM 542 C CA . TRP A 1 72 ? 16.027 13.148 -7.967 1.00 96.75 72 TRP A CA 1
ATOM 543 C C . TRP A 1 72 ? 16.400 11.714 -8.376 1.00 96.75 72 TRP A C 1
ATOM 545 O O . TRP A 1 72 ? 17.522 11.287 -8.108 1.00 96.75 72 TRP A O 1
ATOM 555 N N . LEU A 1 73 ? 15.494 10.958 -9.006 1.00 97.56 73 LEU A N 1
ATOM 556 C CA . LEU A 1 73 ? 15.707 9.543 -9.305 1.00 97.56 73 LEU A CA 1
ATOM 557 C C . LEU A 1 73 ? 15.294 9.202 -10.737 1.00 97.56 73 LEU A C 1
ATOM 559 O O . LEU A 1 73 ? 14.230 9.595 -11.204 1.00 97.56 73 LEU A O 1
ATOM 563 N N . ALA A 1 74 ? 16.126 8.424 -11.432 1.00 98.31 74 ALA A N 1
ATOM 564 C CA . ALA A 1 74 ? 15.774 7.934 -12.759 1.00 98.31 74 ALA A CA 1
ATOM 565 C C . ALA A 1 74 ? 14.539 7.001 -12.700 1.00 98.31 74 ALA A C 1
ATOM 567 O O . ALA A 1 74 ? 14.333 6.320 -11.690 1.00 98.31 74 ALA A O 1
ATOM 568 N N . PRO A 1 75 ? 13.744 6.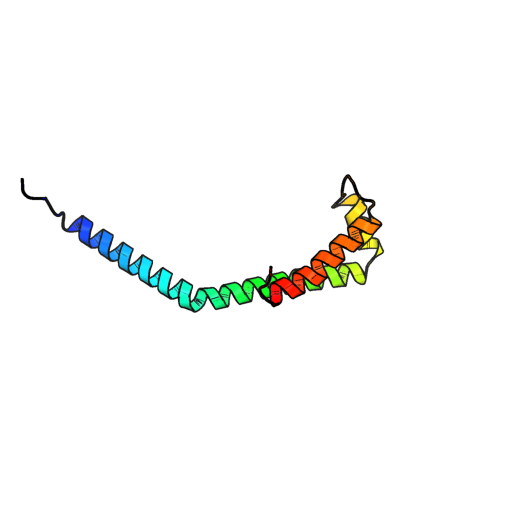894 -13.782 1.00 98.12 75 PRO A N 1
ATOM 569 C CA . PRO A 1 75 ? 12.491 6.134 -13.765 1.00 98.12 75 PRO A CA 1
ATOM 570 C C . PRO A 1 75 ? 12.641 4.657 -13.389 1.00 98.12 75 PRO A C 1
ATOM 572 O O . PRO A 1 75 ? 11.811 4.115 -12.671 1.00 98.12 75 PRO A O 1
ATOM 575 N N . VAL A 1 76 ? 13.719 4.003 -13.827 1.00 98.25 76 VAL A N 1
ATOM 576 C CA . VAL A 1 76 ? 13.965 2.579 -13.548 1.00 98.25 76 VAL A CA 1
ATOM 577 C C . VAL A 1 76 ? 14.167 2.307 -12.047 1.00 98.25 76 VAL A C 1
ATOM 579 O O . VAL A 1 76 ? 13.421 1.500 -11.492 1.00 98.25 76 VAL A O 1
ATOM 582 N N . PRO A 1 77 ? 15.113 2.959 -11.338 1.00 98.38 77 PRO A N 1
ATOM 583 C CA . PRO A 1 77 ? 15.226 2.786 -9.890 1.00 98.38 77 PRO A CA 1
ATOM 584 C C . PRO A 1 77 ? 13.990 3.283 -9.125 1.00 98.38 77 PRO A C 1
ATOM 586 O O . PRO A 1 77 ? 13.654 2.694 -8.099 1.00 98.38 77 PRO A O 1
ATOM 589 N N . ALA A 1 78 ? 13.271 4.296 -9.624 1.00 98.19 78 ALA A N 1
ATOM 590 C CA . ALA A 1 78 ? 11.996 4.713 -9.036 1.00 98.19 78 ALA A CA 1
ATOM 591 C C . ALA A 1 78 ? 10.925 3.610 -9.128 1.00 98.19 78 ALA A C 1
ATOM 593 O O . ALA A 1 78 ? 10.239 3.347 -8.139 1.00 98.19 78 ALA A O 1
ATOM 594 N N . ALA A 1 79 ? 10.833 2.908 -10.262 1.00 98.31 79 ALA A N 1
ATOM 595 C CA . ALA A 1 79 ? 9.925 1.776 -10.438 1.00 98.31 79 ALA A CA 1
ATOM 596 C C . ALA A 1 79 ? 10.264 0.621 -9.4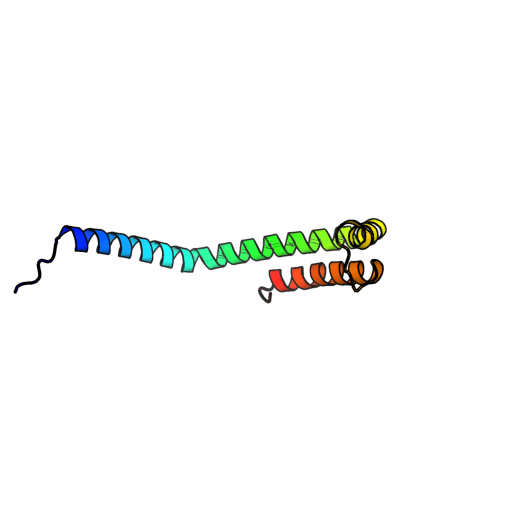81 1.00 98.31 79 ALA A C 1
ATOM 598 O O . ALA A 1 79 ? 9.367 0.075 -8.837 1.00 98.31 79 ALA A O 1
ATOM 599 N N . TYR A 1 80 ? 11.553 0.294 -9.315 1.00 98.44 80 TYR A N 1
ATOM 600 C CA . TYR A 1 80 ? 11.990 -0.721 -8.347 1.00 98.44 80 TYR A CA 1
ATOM 601 C C . TYR A 1 80 ? 11.612 -0.357 -6.910 1.00 98.44 80 TYR A C 1
ATOM 603 O O . TYR A 1 80 ? 11.072 -1.202 -6.195 1.00 98.44 80 TYR A O 1
ATOM 611 N N . LEU A 1 81 ? 11.861 0.887 -6.485 1.00 98.25 81 LEU A N 1
ATOM 612 C CA . LEU A 1 81 ? 11.478 1.342 -5.146 1.00 98.25 81 LEU A CA 1
ATOM 613 C C . LEU A 1 81 ? 9.959 1.321 -4.957 1.00 98.25 81 LEU A C 1
ATOM 615 O O . LEU A 1 81 ? 9.493 0.893 -3.905 1.00 98.25 81 LEU A O 1
ATOM 619 N N . GLY A 1 82 ? 9.195 1.721 -5.976 1.00 97.69 82 GLY A N 1
ATOM 620 C CA . GLY A 1 82 ? 7.735 1.657 -5.951 1.00 97.69 82 GLY A CA 1
ATOM 621 C C . GLY A 1 82 ? 7.225 0.234 -5.720 1.00 97.69 82 GLY A C 1
ATOM 622 O O . GLY A 1 82 ? 6.468 0.000 -4.782 1.00 97.69 82 GLY A O 1
ATOM 623 N N . VAL A 1 83 ? 7.705 -0.729 -6.512 1.00 98.31 83 VAL A N 1
ATOM 624 C CA . VAL A 1 83 ? 7.347 -2.149 -6.353 1.00 98.31 83 VAL A CA 1
ATOM 625 C C . VAL A 1 83 ? 7.788 -2.697 -4.995 1.00 98.31 83 VAL A C 1
ATOM 627 O O . VAL A 1 83 ? 7.035 -3.434 -4.360 1.00 98.31 83 VAL A O 1
ATOM 630 N N . ALA A 1 84 ? 8.987 -2.340 -4.525 1.00 98.44 84 ALA A N 1
ATOM 631 C CA . ALA A 1 84 ? 9.486 -2.786 -3.228 1.00 98.44 84 ALA A CA 1
ATOM 632 C C . ALA A 1 84 ? 8.599 -2.280 -2.081 1.00 98.44 84 ALA A C 1
ATOM 634 O O . ALA A 1 84 ? 8.198 -3.070 -1.226 1.00 98.44 84 ALA A O 1
ATOM 635 N N . VAL A 1 85 ? 8.245 -0.991 -2.081 1.00 98.00 85 VAL A N 1
ATOM 636 C CA . VAL A 1 85 ? 7.338 -0.409 -1.081 1.00 98.00 85 VAL A CA 1
ATOM 637 C C . VAL A 1 85 ? 5.979 -1.098 -1.117 1.00 98.00 85 VAL A C 1
ATOM 639 O O . VAL A 1 85 ? 5.431 -1.394 -0.060 1.00 98.00 85 VAL A O 1
ATOM 642 N N . GLU A 1 86 ? 5.446 -1.408 -2.297 1.00 98.38 86 GLU A N 1
ATOM 643 C CA . GLU A 1 86 ? 4.155 -2.085 -2.396 1.00 98.38 86 GLU A CA 1
ATOM 644 C C . GLU A 1 86 ? 4.197 -3.537 -1.910 1.00 98.38 86 GLU A C 1
ATOM 646 O O . GLU A 1 86 ? 3.322 -3.952 -1.148 1.00 98.38 86 GLU A O 1
ATOM 651 N N . LEU A 1 87 ? 5.237 -4.297 -2.264 1.00 98.44 87 LEU A N 1
ATOM 652 C CA . LEU A 1 87 ? 5.415 -5.664 -1.775 1.00 98.44 87 LEU A CA 1
ATOM 653 C C . LEU A 1 87 ? 5.612 -5.697 -0.258 1.00 98.44 87 LEU A C 1
ATOM 655 O O . LEU A 1 87 ? 4.829 -6.331 0.448 1.00 98.44 87 LEU A O 1
ATOM 659 N N . PHE A 1 88 ? 6.630 -5.010 0.262 1.00 98.38 88 PHE A N 1
ATOM 660 C CA . PHE A 1 88 ? 6.934 -5.053 1.693 1.00 98.38 88 PHE A CA 1
ATOM 661 C C . PHE A 1 88 ? 5.845 -4.368 2.516 1.00 98.38 88 PHE A C 1
ATOM 663 O O . PHE A 1 88 ? 5.421 -4.908 3.535 1.00 98.38 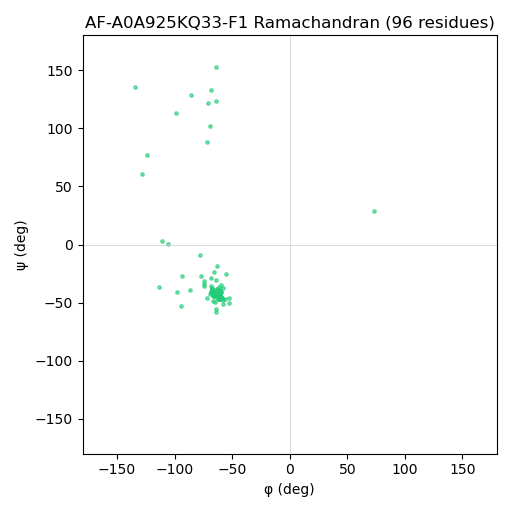88 PHE A O 1
ATOM 670 N N . GLY A 1 89 ? 5.336 -3.229 2.046 1.00 98.31 89 GLY A N 1
ATOM 671 C CA . GLY A 1 89 ? 4.243 -2.506 2.689 1.00 98.31 89 GLY A CA 1
ATOM 672 C C . GLY A 1 89 ? 2.979 -3.352 2.798 1.00 98.31 89 GLY A C 1
ATOM 673 O O . GLY A 1 89 ? 2.365 -3.366 3.861 1.00 98.31 89 GLY A O 1
ATOM 674 N N . SER A 1 90 ? 2.629 -4.132 1.767 1.00 98.38 90 SER A N 1
ATOM 675 C CA . SER A 1 90 ? 1.479 -5.043 1.849 1.00 98.38 90 SER A CA 1
ATOM 676 C C . SER A 1 90 ? 1.629 -6.096 2.953 1.00 98.38 90 SER A C 1
ATOM 678 O O . SER A 1 90 ? 0.697 -6.314 3.727 1.00 98.38 90 SER A O 1
ATOM 680 N N . VAL A 1 91 ? 2.811 -6.705 3.085 1.00 98.25 91 VAL A N 1
ATOM 681 C CA . VAL A 1 91 ? 3.088 -7.709 4.124 1.00 98.25 91 VAL A CA 1
ATOM 682 C C . VAL A 1 91 ? 3.062 -7.076 5.514 1.00 98.25 91 VAL A C 1
ATOM 684 O O . VAL A 1 91 ? 2.449 -7.629 6.427 1.00 98.25 91 VAL A O 1
ATOM 687 N N . LEU A 1 92 ? 3.684 -5.905 5.677 1.00 98.38 92 LEU A N 1
ATOM 688 C CA . LEU A 1 92 ? 3.712 -5.194 6.955 1.00 98.38 92 LEU A CA 1
ATOM 689 C C . LEU A 1 92 ? 2.314 -4.725 7.379 1.00 98.38 92 LEU A C 1
ATOM 691 O O . LEU A 1 92 ? 1.955 -4.904 8.541 1.00 98.38 92 LEU A O 1
ATOM 695 N N . LEU A 1 93 ? 1.499 -4.206 6.454 1.00 97.81 93 LEU A N 1
ATOM 696 C CA . LEU A 1 93 ? 0.105 -3.829 6.719 1.00 97.81 93 LEU A CA 1
ATOM 697 C C . LEU A 1 93 ? -0.730 -5.036 7.147 1.00 97.81 93 LEU A C 1
ATOM 699 O O . LEU A 1 93 ? -1.430 -4.968 8.155 1.00 97.81 93 LEU A O 1
ATOM 703 N N . ALA A 1 94 ? -0.627 -6.157 6.427 1.00 97.88 94 ALA A N 1
ATOM 704 C CA . ALA A 1 94 ? -1.345 -7.379 6.785 1.00 97.88 94 ALA A CA 1
ATOM 705 C C . ALA A 1 94 ? -0.931 -7.912 8.168 1.00 97.88 94 ALA A C 1
ATOM 707 O O . ALA A 1 94 ? -1.776 -8.398 8.919 1.00 97.88 94 ALA A O 1
ATOM 708 N N . ALA A 1 95 ? 0.352 -7.781 8.521 1.00 97.62 95 ALA A N 1
ATOM 709 C CA . ALA A 1 95 ? 0.887 -8.150 9.829 1.00 97.62 95 ALA A CA 1
ATOM 710 C C . ALA A 1 95 ? 0.583 -7.126 10.944 1.00 97.62 95 ALA A C 1
ATOM 712 O O . ALA A 1 95 ? 0.840 -7.417 12.111 1.00 97.62 95 ALA A O 1
ATOM 713 N N . GLY A 1 96 ? 0.051 -5.942 10.612 1.00 96.19 96 GLY A N 1
ATOM 714 C CA . GLY A 1 96 ? -0.215 -4.866 11.573 1.00 96.19 96 GLY A CA 1
ATOM 715 C C . GLY A 1 96 ? 1.038 -4.136 12.075 1.00 96.19 96 GLY A C 1
ATOM 716 O O . GLY A 1 96 ? 1.046 -3.663 13.208 1.00 96.19 96 GLY A O 1
ATOM 717 N N . LEU A 1 97 ? 2.099 -4.078 11.263 1.00 96.81 97 LEU A N 1
ATOM 718 C CA . LEU A 1 97 ? 3.398 -3.472 11.597 1.00 96.81 97 LEU A CA 1
ATOM 719 C C . LEU A 1 97 ? 3.656 -2.112 10.921 1.00 96.81 97 LEU A C 1
ATOM 721 O O . LEU A 1 97 ? 4.735 -1.547 11.104 1.00 96.81 97 LEU A O 1
ATOM 725 N N . ALA A 1 98 ? 2.708 -1.621 10.122 1.00 86.88 98 ALA A N 1
ATOM 726 C CA . ALA A 1 98 ? 2.779 -0.362 9.380 1.00 86.88 98 ALA A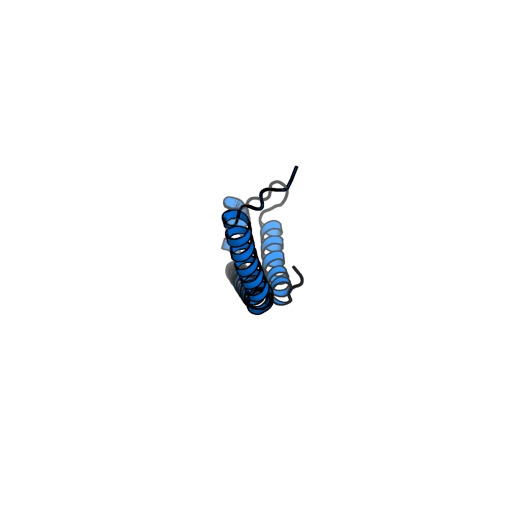 CA 1
ATOM 727 C C . ALA A 1 98 ? 1.644 0.584 9.781 1.00 86.88 98 ALA A C 1
ATOM 729 O O . ALA A 1 98 ? 0.564 0.069 10.156 1.00 86.88 98 ALA A O 1
#

Nearest PDB structures (foldseek):
  5los-assembly1_A  TM=6.525E-01  e=4.912E+00  Serendipita indica DSM 11827

Sequence (98 aa):
MKPLHSPLGTWAASWLGVVAEALRVAEKTTGPVVDLIIRLALAQAFLVSALIKITNWDNAVYLSANEYPVAWLAPVPAAYLGVAVELFGSVLLAAGLA

Foldseek 3Di:
DDDPPPPVVVVVVVVVVVVVVVVVVCCVPCVVVVLLVVLLVLLVVLQVVLVVCVVVVVVLLVCCVPVNDDPPDHSNVVSVVSSVCSNVVSVCSNVVND

pLDDT: mean 91.15, std 12.58, range [43.91, 98.69]

Secondary structure (DSSP, 8-state):
------HHHHHHHHHHHHHHHHHHHHHHHHHHHHHHHHHHHHHHHHHHHHHHHHHSHHHHHHHHHHTS--TTS-HHHHHHHHHHHHHHHHHHHHHT--